Protein AF-K9SBF8-F1 (afdb_monomer)

Sequence (129 aa):
MFKKRSLLLPCKRYLVSSLFLARLLGINKFLLFQGILPYGKALKIQSCLLNLWMLEQKRLCATTFRVLEESFADGSVPSDANCLEYFQDLKTLEAEGRYDCVLNQLYLPRNEFLEINHDEYSTPDRSQL

Radius of gyration: 21.64 Å; Cα contacts (8 Å, |Δi|>4): 48; chains: 1; bounding box: 53×63×48 Å

Secondary structure (DSSP, 8-state):
------TTTTHHHHHHHHHHHHHHHHHHHHHHHTTSS-HHHHHHHHHHHHHHHHHHHHHHHHHHHHHHHHHHHTT-S---HHHHHHHHHHHHHHHTT-HHHHHHHHHS-TTSSSSSSSSS---------

Solvent-accessible surface area (backbone atoms only — not comparable to full-atom values): 7787 Å² total; per-residue (Å²): 135,84,78,79,76,63,87,58,74,66,50,61,60,50,53,53,52,50,53,50,52,52,49,51,52,50,50,47,52,48,37,41,75,70,64,77,37,57,66,75,58,42,51,52,50,50,52,51,53,51,52,53,49,53,54,51,42,49,53,48,49,57,51,51,50,50,54,50,52,52,32,47,75,71,62,76,41,81,84,45,72,70,52,53,53,53,51,49,53,44,50,51,37,49,74,72,67,39,35,70,61,41,50,49,65,73,68,48,73,83,71,72,74,66,71,77,75,74,75,86,79,74,75,81,79,86,83,86,126

Mean predicted aligned error: 13.34 Å

pLDDT: mean 70.59, std 17.33, range [29.81, 90.88]

Foldseek 3Di:
DDPCPDPCVVVVVLVVLVVVLVVQLVVLVVCVVVVVDDPVVSVVSVVVSVVVNLVSLLVSLVVSLVVVVVCVVVVVDDPDPVVVVVNVVLVVCSVVSVSVVSCCVVPDPPPPVVVPPDPPPPDPDPPDD

Structure (mmCIF, N/CA/C/O backbone):
data_AF-K9SBF8-F1
#
_entry.id   AF-K9SBF8-F1
#
loop_
_atom_site.group_PDB
_atom_site.id
_atom_site.type_symbol
_atom_site.label_atom_id
_atom_site.label_alt_id
_atom_site.label_comp_id
_atom_site.label_asym_id
_atom_site.label_entity_id
_atom_site.label_seq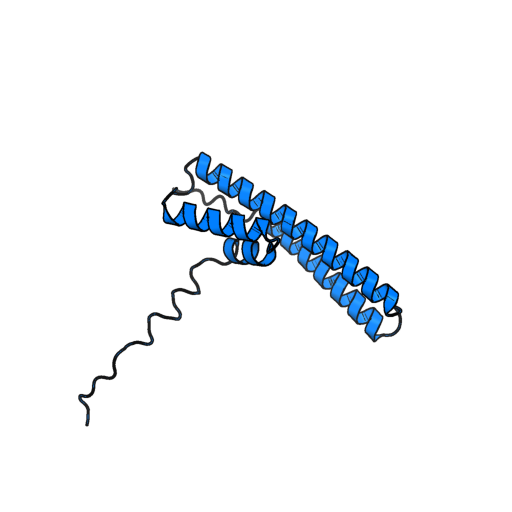_id
_atom_site.pdbx_PDB_ins_code
_atom_site.Cartn_x
_atom_site.Cartn_y
_atom_site.Cartn_z
_atom_site.occupancy
_atom_site.B_iso_or_equiv
_atom_site.auth_seq_id
_atom_site.auth_comp_id
_atom_site.auth_asym_id
_atom_site.auth_atom_id
_atom_site.pdbx_PDB_model_num
ATOM 1 N N . MET A 1 1 ? 31.911 -3.215 -9.392 1.00 30.09 1 MET A N 1
ATOM 2 C CA . MET A 1 1 ? 31.520 -3.163 -7.963 1.00 30.09 1 MET A CA 1
ATOM 3 C C . MET A 1 1 ? 30.195 -2.411 -7.868 1.00 30.09 1 MET A C 1
ATOM 5 O O . MET A 1 1 ? 30.185 -1.187 -7.842 1.00 30.09 1 MET A O 1
ATOM 9 N N . PHE A 1 2 ? 29.068 -3.125 -7.936 1.00 31.66 2 PHE A N 1
ATOM 10 C CA . PHE A 1 2 ? 27.743 -2.506 -7.876 1.00 31.66 2 PHE A CA 1
ATOM 11 C C . PHE A 1 2 ? 27.499 -2.012 -6.453 1.00 31.66 2 PHE A C 1
ATOM 13 O O . PHE A 1 2 ? 27.300 -2.798 -5.527 1.00 31.66 2 PHE A O 1
ATOM 20 N N . LYS A 1 3 ? 27.562 -0.692 -6.260 1.00 29.81 3 LYS A N 1
ATOM 21 C CA . LYS A 1 3 ? 27.122 -0.062 -5.019 1.00 29.81 3 LYS A CA 1
ATOM 22 C C . LYS A 1 3 ? 25.617 -0.297 -4.963 1.00 29.81 3 LYS A C 1
ATOM 24 O O . LYS A 1 3 ? 24.863 0.387 -5.644 1.00 29.81 3 LYS A O 1
ATOM 29 N N . LYS A 1 4 ? 25.216 -1.323 -4.209 1.00 36.03 4 LYS A N 1
ATOM 30 C CA . LYS A 1 4 ? 23.838 -1.707 -3.894 1.00 36.03 4 LYS A CA 1
ATOM 31 C C . LYS A 1 4 ? 23.172 -0.498 -3.221 1.00 36.03 4 LYS A C 1
ATOM 33 O O . LYS A 1 4 ? 23.120 -0.407 -1.998 1.00 36.03 4 LYS A O 1
ATOM 38 N N . ARG A 1 5 ? 22.748 0.501 -4.005 1.00 37.16 5 ARG A N 1
ATOM 39 C CA . ARG A 1 5 ? 21.864 1.575 -3.553 1.00 37.16 5 ARG A CA 1
ATOM 40 C C . ARG A 1 5 ? 20.527 0.900 -3.370 1.00 37.16 5 ARG A C 1
ATOM 42 O O . ARG A 1 5 ? 19.710 0.814 -4.273 1.00 37.16 5 ARG A O 1
ATOM 49 N N . SER A 1 6 ? 20.391 0.283 -2.211 1.00 39.38 6 SER A N 1
ATOM 50 C CA . SER A 1 6 ? 19.185 -0.395 -1.819 1.00 39.38 6 SER A CA 1
ATOM 51 C C . SER A 1 6 ? 17.999 0.539 -2.026 1.00 39.38 6 SER A C 1
ATOM 53 O O . SER A 1 6 ? 17.955 1.612 -1.417 1.00 39.38 6 SER A O 1
ATOM 55 N N . LEU A 1 7 ? 17.006 0.062 -2.771 1.00 46.19 7 LEU A N 1
ATOM 56 C CA . LEU A 1 7 ? 15.606 0.504 -2.783 1.00 46.19 7 LEU A CA 1
ATOM 57 C C . LEU A 1 7 ? 14.943 0.496 -1.374 1.00 46.19 7 LEU A C 1
ATOM 59 O O . LEU A 1 7 ? 13.728 0.507 -1.250 1.00 46.19 7 LEU A O 1
ATOM 63 N N . LEU A 1 8 ? 15.730 0.476 -0.288 1.00 46.72 8 LEU A N 1
ATOM 64 C CA . LEU A 1 8 ? 15.332 0.431 1.122 1.00 46.72 8 LEU A CA 1
ATOM 65 C C . LEU A 1 8 ? 14.902 1.798 1.684 1.00 46.72 8 LEU A C 1
ATOM 67 O O . LEU A 1 8 ? 14.354 1.851 2.787 1.00 46.72 8 LEU A O 1
ATOM 71 N N . LEU A 1 9 ? 15.172 2.911 0.989 1.00 46.66 9 LEU A N 1
ATOM 72 C CA . LEU A 1 9 ? 14.888 4.256 1.508 1.00 46.66 9 LEU A CA 1
ATOM 73 C C . LEU A 1 9 ? 13.392 4.595 1.705 1.00 46.66 9 LEU A C 1
ATOM 75 O O . LEU A 1 9 ? 13.093 5.226 2.723 1.00 46.66 9 LEU A O 1
ATOM 79 N N . PRO A 1 10 ? 12.437 4.186 0.844 1.00 55.00 10 PRO A N 1
ATOM 80 C CA . PRO A 1 10 ? 11.019 4.445 1.108 1.00 55.00 10 PRO A CA 1
ATOM 81 C C . PRO A 1 10 ? 10.427 3.523 2.195 1.00 55.00 10 PRO A C 1
ATOM 83 O O . PRO A 1 10 ? 9.478 3.906 2.883 1.00 55.00 10 PRO A O 1
ATOM 86 N N . CYS A 1 11 ? 11.028 2.352 2.438 1.00 56.78 11 CYS A N 1
ATOM 87 C CA . CYS A 1 11 ? 10.459 1.314 3.304 1.00 56.78 11 CYS A CA 1
ATOM 88 C C . CYS A 1 11 ? 10.395 1.701 4.784 1.00 56.78 11 CYS A C 1
ATOM 90 O O . CYS A 1 11 ? 9.441 1.341 5.468 1.00 56.78 11 CYS A O 1
ATOM 92 N N . LYS A 1 12 ? 11.378 2.450 5.306 1.00 61.94 12 LYS A N 1
ATOM 93 C CA . LYS A 1 12 ? 11.398 2.796 6.741 1.00 61.94 12 LYS A CA 1
ATOM 94 C C . LYS A 1 12 ? 10.238 3.708 7.137 1.00 61.94 12 LYS A C 1
ATOM 96 O O . LYS A 1 12 ? 9.657 3.522 8.200 1.00 61.94 12 LYS A O 1
ATOM 101 N N . ARG A 1 13 ? 9.894 4.683 6.289 1.00 65.19 13 ARG A N 1
ATOM 102 C CA . ARG A 1 13 ? 8.787 5.615 6.559 1.00 65.19 13 ARG A CA 1
ATOM 103 C C . ARG A 1 13 ? 7.438 4.909 6.455 1.00 65.19 13 ARG A C 1
ATOM 105 O O . ARG A 1 13 ? 6.609 5.071 7.346 1.00 65.19 13 ARG A O 1
ATOM 112 N N . TYR A 1 14 ? 7.268 4.068 5.436 1.00 67.06 14 TYR A N 1
ATOM 113 C CA . TYR A 1 14 ? 6.061 3.261 5.273 1.00 67.06 14 TYR A CA 1
ATOM 114 C C . TYR A 1 14 ? 5.855 2.273 6.423 1.00 67.06 14 TYR A C 1
ATOM 116 O O . TYR A 1 14 ? 4.764 2.200 6.973 1.00 67.06 14 TYR A O 1
ATOM 124 N N . LEU A 1 15 ? 6.903 1.558 6.841 1.00 67.81 15 LEU A N 1
ATOM 125 C CA . LEU A 1 15 ? 6.807 0.576 7.920 1.00 67.81 15 LEU A CA 1
ATOM 126 C C . LEU A 1 15 ? 6.382 1.232 9.242 1.00 67.81 15 LEU A C 1
ATOM 128 O O . LEU A 1 15 ? 5.544 0.689 9.955 1.00 67.81 15 LEU A O 1
ATOM 132 N N . VAL A 1 16 ? 6.884 2.436 9.537 1.00 75.31 16 VAL A N 1
ATOM 133 C CA . VAL A 1 16 ? 6.460 3.219 10.710 1.00 75.31 16 VAL A CA 1
ATOM 134 C C . VAL A 1 16 ? 5.006 3.690 10.582 1.00 75.31 16 VAL A C 1
ATOM 136 O O . VAL A 1 16 ? 4.240 3.546 11.534 1.00 75.31 16 VAL A O 1
ATOM 139 N N . SER A 1 17 ? 4.613 4.213 9.415 1.00 75.19 17 SER A N 1
ATOM 140 C CA . SER A 1 17 ? 3.243 4.673 9.129 1.00 75.19 17 SER A CA 1
ATOM 141 C C . SER A 1 17 ? 2.221 3.530 9.232 1.00 75.19 17 SER A C 1
ATOM 143 O O . SER A 1 17 ? 1.224 3.635 9.946 1.00 75.19 17 SER A O 1
ATOM 145 N N . SER A 1 18 ? 2.523 2.382 8.620 1.00 73.62 18 SER A N 1
ATOM 146 C CA . SER A 1 18 ? 1.707 1.166 8.660 1.00 73.62 18 SER A CA 1
ATOM 147 C C . SER A 1 18 ? 1.608 0.582 10.073 1.00 73.62 18 SER A C 1
ATOM 149 O O . SER A 1 18 ? 0.506 0.282 10.531 1.00 73.62 18 SER A O 1
ATOM 151 N N . LEU A 1 19 ? 2.716 0.503 10.825 1.00 79.44 19 LEU A N 1
ATOM 152 C CA . LEU A 1 19 ? 2.692 0.075 12.232 1.00 79.44 19 LEU A CA 1
ATOM 153 C C . LEU A 1 19 ? 1.827 0.996 13.098 1.00 79.44 19 LEU A C 1
ATOM 155 O O . LEU A 1 19 ? 1.104 0.527 13.980 1.00 79.44 19 LEU A O 1
ATOM 159 N N . PHE A 1 20 ? 1.892 2.305 12.855 1.00 85.44 20 PHE A N 1
ATOM 160 C CA . PHE A 1 20 ? 1.073 3.279 13.565 1.00 85.44 20 PHE A CA 1
ATOM 161 C C . PHE A 1 20 ? -0.418 3.109 13.234 1.00 85.44 20 PHE A C 1
ATOM 163 O O . PHE A 1 20 ? -1.239 3.014 14.147 1.00 85.44 20 PHE A O 1
ATOM 170 N N . LEU A 1 21 ? -0.767 2.971 11.952 1.00 83.62 21 LEU A N 1
ATOM 171 C CA . LEU A 1 21 ? -2.133 2.693 11.488 1.00 83.62 21 LEU A CA 1
ATOM 172 C C . LEU A 1 21 ? -2.681 1.370 12.047 1.00 83.62 21 LEU A C 1
ATOM 174 O O . LEU A 1 21 ? -3.811 1.333 12.537 1.00 83.62 21 LEU A O 1
ATOM 178 N N . ALA A 1 22 ? -1.876 0.305 12.055 1.00 83.50 22 ALA A N 1
ATOM 179 C CA . ALA A 1 22 ? -2.242 -0.988 12.630 1.00 83.50 22 ALA A CA 1
ATOM 180 C C . ALA A 1 22 ? -2.516 -0.886 14.140 1.00 83.50 22 ALA A C 1
ATOM 182 O O . ALA A 1 22 ? -3.505 -1.435 14.634 1.00 83.50 22 ALA A O 1
ATOM 183 N N . ARG A 1 23 ? -1.698 -0.121 14.879 1.00 86.56 23 ARG A N 1
ATOM 184 C CA . ARG A 1 23 ? -1.951 0.168 16.299 1.00 86.56 23 ARG A CA 1
ATOM 185 C C . ARG A 1 23 ? -3.241 0.951 16.506 1.00 86.56 23 ARG A C 1
ATOM 187 O O . ARG A 1 23 ? -4.009 0.596 17.394 1.00 86.56 23 ARG A O 1
ATOM 194 N N . LEU A 1 24 ? -3.513 1.972 15.694 1.00 88.38 24 LEU A N 1
ATOM 195 C CA . LEU A 1 24 ? -4.756 2.746 15.788 1.00 88.38 24 LEU A CA 1
ATOM 196 C C . LEU A 1 24 ? -5.996 1.893 15.496 1.00 88.38 24 LEU A C 1
ATOM 198 O O . LEU A 1 24 ? -6.997 2.015 16.200 1.00 88.38 24 LEU A O 1
ATOM 202 N N . LEU A 1 25 ? -5.925 0.988 14.516 1.00 87.50 25 LEU A N 1
ATOM 203 C CA . LEU A 1 25 ? -6.983 0.010 14.249 1.00 87.50 25 LEU A CA 1
ATOM 204 C C . LEU A 1 25 ? -7.191 -0.937 15.440 1.00 87.50 25 LEU A C 1
ATOM 206 O O . LEU A 1 25 ? -8.334 -1.195 15.823 1.00 87.50 25 LEU A O 1
ATOM 210 N N . GLY A 1 26 ? -6.101 -1.403 16.057 1.00 87.56 26 GLY A N 1
ATOM 211 C CA . GLY A 1 26 ? -6.137 -2.216 17.273 1.00 87.56 26 GLY A CA 1
ATOM 212 C C . GLY A 1 26 ? -6.776 -1.487 18.457 1.00 87.56 26 GLY A C 1
ATOM 213 O O . GLY A 1 26 ? -7.660 -2.042 19.108 1.00 87.56 26 GLY A O 1
ATOM 214 N N . ILE A 1 27 ? -6.403 -0.225 18.689 1.00 90.00 27 ILE A N 1
ATOM 215 C CA . ILE A 1 27 ? -6.988 0.629 19.734 1.00 90.00 27 ILE A CA 1
ATOM 216 C C . ILE A 1 27 ? -8.476 0.859 19.463 1.00 90.00 27 ILE A C 1
ATOM 218 O O . ILE A 1 27 ? -9.289 0.693 20.367 1.00 90.00 27 ILE A O 1
ATOM 222 N N . ASN A 1 28 ? -8.862 1.180 18.226 1.00 88.50 28 ASN A N 1
ATOM 223 C CA . ASN A 1 28 ? -10.266 1.386 17.867 1.00 88.50 28 ASN A CA 1
ATOM 224 C C . ASN A 1 28 ? -11.102 0.114 18.096 1.00 88.50 28 ASN A C 1
ATOM 226 O O . ASN A 1 28 ? -12.195 0.176 18.656 1.00 88.50 28 ASN A O 1
ATOM 230 N N . LYS A 1 29 ? -10.559 -1.057 17.733 1.00 86.56 29 LYS A N 1
ATOM 231 C CA . LYS A 1 29 ? -11.180 -2.358 18.012 1.00 86.56 29 LYS A CA 1
ATOM 232 C C . LYS A 1 29 ? -11.301 -2.600 19.520 1.00 86.56 29 LYS A C 1
ATOM 234 O O . LYS A 1 29 ? -12.368 -2.983 19.982 1.00 86.56 29 LYS A O 1
ATOM 239 N N . PHE A 1 30 ? -10.251 -2.336 20.295 1.00 90.38 30 PHE A N 1
ATOM 240 C CA . PHE A 1 30 ? -10.265 -2.499 21.751 1.00 90.38 30 PHE A CA 1
ATOM 241 C C . PHE A 1 30 ? -11.294 -1.586 22.436 1.00 90.38 30 PHE A C 1
ATOM 243 O O . PHE A 1 30 ? -12.077 -2.057 23.254 1.00 90.38 30 PHE A O 1
ATOM 250 N N . LEU A 1 31 ? -11.353 -0.304 22.062 1.00 87.88 31 LEU A N 1
ATOM 251 C CA . LEU A 1 31 ? -12.324 0.658 22.597 1.00 87.88 31 LEU A CA 1
ATOM 252 C C . LEU A 1 31 ? -13.773 0.287 22.258 1.00 87.88 31 LEU A C 1
ATOM 254 O O . LEU A 1 31 ? -14.670 0.546 23.061 1.00 87.88 31 LEU A O 1
ATOM 258 N N . LEU A 1 32 ? -13.997 -0.331 21.094 1.00 89.25 32 LEU A N 1
ATOM 259 C CA . LEU A 1 32 ? -15.292 -0.899 20.730 1.00 89.25 32 LEU A CA 1
ATOM 260 C C . LEU A 1 32 ? -15.654 -2.085 21.637 1.00 89.25 32 LEU A C 1
ATOM 262 O O . LEU A 1 32 ? -16.761 -2.125 22.163 1.00 89.25 32 LEU A O 1
ATOM 266 N N . PHE A 1 33 ? -14.727 -3.026 21.856 1.00 88.00 33 PHE A N 1
ATOM 267 C CA . PHE A 1 33 ? -14.969 -4.193 22.717 1.00 88.00 33 PHE A CA 1
ATOM 268 C C . PHE A 1 33 ? -15.184 -3.827 24.189 1.00 88.00 33 PHE A C 1
ATOM 270 O O . PHE A 1 33 ? -15.969 -4.482 24.863 1.00 88.00 33 PHE A O 1
ATOM 277 N N . GLN A 1 34 ? -14.537 -2.766 24.676 1.00 89.50 34 GLN A N 1
ATOM 278 C CA . GLN A 1 34 ? -14.740 -2.245 26.032 1.00 89.50 34 GLN A CA 1
ATOM 279 C C . GLN A 1 34 ? -16.037 -1.429 26.185 1.00 89.50 34 GLN A C 1
ATOM 281 O O . GLN A 1 34 ? -16.330 -0.938 27.271 1.00 89.50 34 GLN A O 1
ATOM 286 N N . GLY A 1 35 ? -16.800 -1.220 25.105 1.00 86.75 35 GLY A N 1
ATOM 287 C CA . GLY A 1 35 ? -18.039 -0.434 25.127 1.00 86.75 35 GLY A CA 1
ATOM 288 C C . GLY A 1 35 ? -17.838 1.076 25.312 1.00 86.75 35 GLY A C 1
ATOM 289 O O . GLY A 1 35 ? -18.814 1.812 25.427 1.00 86.75 35 GLY A O 1
ATOM 290 N N . ILE A 1 36 ? -16.591 1.558 25.307 1.00 89.06 36 ILE A N 1
ATOM 291 C CA . ILE A 1 36 ? -16.251 2.982 25.461 1.00 89.06 36 ILE A CA 1
ATOM 292 C C . ILE A 1 36 ? -16.671 3.765 24.212 1.00 89.06 36 ILE A C 1
ATOM 294 O O . ILE A 1 36 ? -17.109 4.915 24.297 1.00 89.06 36 ILE A O 1
ATOM 298 N N . LEU A 1 37 ? -16.529 3.148 23.036 1.00 85.50 37 LEU A N 1
ATOM 299 C CA . LEU A 1 37 ? -16.823 3.780 21.758 1.00 85.50 37 LEU A CA 1
ATOM 300 C C . LEU A 1 37 ? -18.079 3.169 21.115 1.00 85.50 37 LEU A C 1
ATOM 302 O O . LEU A 1 37 ? -18.125 1.958 20.899 1.00 85.50 37 LEU A O 1
ATOM 306 N N . PRO A 1 38 ? -19.083 3.980 20.728 1.00 88.81 38 PRO A N 1
ATOM 307 C CA . PRO A 1 38 ? -20.262 3.466 20.046 1.00 88.81 38 PRO A CA 1
ATOM 308 C C . PRO A 1 38 ? -19.906 2.955 18.645 1.00 88.81 38 PRO A C 1
ATOM 310 O O . PRO A 1 38 ? -19.123 3.578 17.920 1.00 88.81 38 PRO A O 1
ATOM 313 N N . TYR A 1 39 ? -20.549 1.860 18.236 1.00 87.19 39 TYR A N 1
ATOM 314 C CA . TYR A 1 39 ? -20.276 1.141 16.985 1.00 87.19 39 TYR A CA 1
ATOM 315 C C . TYR A 1 39 ? -20.227 2.045 15.742 1.00 87.19 39 TYR A C 1
ATOM 317 O O . TYR A 1 39 ? -19.286 1.974 14.953 1.00 87.19 39 TYR A O 1
ATOM 325 N N . GLY A 1 40 ? -21.174 2.979 15.604 1.00 87.31 40 GLY A N 1
ATOM 326 C CA . GLY A 1 40 ? -21.200 3.909 14.470 1.00 87.31 40 GLY A CA 1
ATOM 327 C C . GLY A 1 40 ? -19.987 4.849 14.404 1.00 87.31 40 GLY A C 1
ATOM 328 O O . GLY A 1 40 ? -19.536 5.198 13.314 1.00 87.31 40 GLY A O 1
ATOM 329 N N . LYS A 1 41 ? -19.415 5.241 15.553 1.00 87.25 41 LYS A N 1
ATOM 330 C CA . LYS A 1 41 ? -18.166 6.022 15.586 1.00 87.25 41 LYS A CA 1
ATOM 331 C C . LYS A 1 41 ? -16.959 5.130 15.296 1.00 87.25 41 LYS A C 1
ATOM 333 O O . LYS A 1 41 ? -16.088 5.548 14.538 1.00 87.25 41 LYS A O 1
ATOM 338 N N . ALA A 1 42 ? -16.941 3.906 15.826 1.00 87.12 42 ALA A N 1
ATOM 339 C CA . ALA A 1 42 ? -15.878 2.936 15.563 1.00 87.12 42 ALA A CA 1
ATOM 340 C C . ALA A 1 42 ? -15.740 2.627 14.065 1.00 87.12 42 ALA A C 1
ATOM 342 O O . ALA A 1 42 ? -14.628 2.670 13.541 1.00 87.12 42 ALA A O 1
ATOM 343 N N . LEU A 1 43 ? -16.863 2.422 13.366 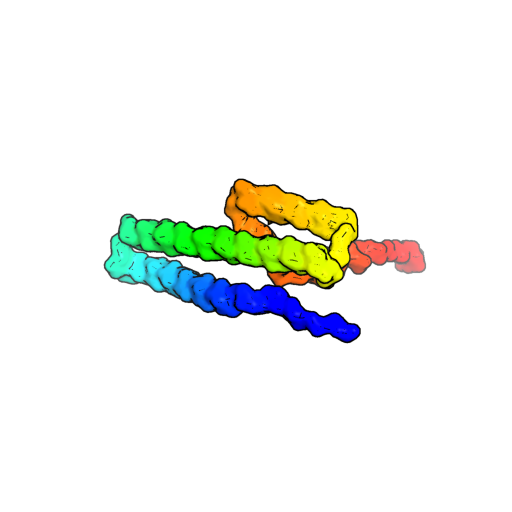1.00 88.00 43 LEU A N 1
ATOM 344 C CA . LEU A 1 43 ? -16.898 2.211 11.915 1.00 88.00 43 LEU A CA 1
ATOM 345 C C . LEU A 1 43 ? -16.366 3.413 11.129 1.00 88.00 43 LEU A C 1
ATOM 347 O O . LEU A 1 43 ? -15.571 3.238 10.209 1.00 88.00 43 LEU A O 1
ATOM 351 N N . LYS A 1 44 ? -16.761 4.642 11.495 1.00 90.88 44 LYS A N 1
ATOM 352 C CA . LYS A 1 44 ? -16.248 5.859 10.840 1.00 90.88 44 LYS A CA 1
ATOM 353 C C . LYS A 1 44 ? -14.736 5.994 11.005 1.00 90.88 44 LYS A C 1
ATOM 355 O O . LYS A 1 44 ? -14.045 6.317 10.043 1.00 90.88 44 LYS A O 1
ATOM 360 N N . ILE A 1 45 ? -14.223 5.718 12.204 1.00 87.88 45 ILE A N 1
ATOM 361 C CA . ILE A 1 45 ? -12.782 5.750 12.480 1.00 87.88 45 ILE A CA 1
ATOM 362 C C . ILE A 1 45 ? -12.064 4.652 11.687 1.00 87.88 45 ILE A C 1
ATOM 364 O O . ILE A 1 45 ? -11.070 4.943 11.034 1.00 87.88 45 ILE A O 1
ATOM 368 N N . GLN A 1 46 ? -12.591 3.424 11.664 1.00 88.31 46 GLN A N 1
ATOM 369 C CA . GLN A 1 46 ? -12.060 2.325 10.847 1.00 88.31 46 GLN A CA 1
ATOM 370 C C . GLN A 1 46 ? -11.999 2.689 9.362 1.00 88.31 46 GLN A C 1
ATOM 372 O O . GLN A 1 46 ? -10.954 2.529 8.741 1.00 88.31 46 GLN A O 1
ATOM 377 N N . SER A 1 47 ? -13.088 3.222 8.806 1.00 89.06 47 SER A N 1
ATOM 378 C CA . SER A 1 47 ? -13.147 3.636 7.403 1.00 89.06 47 SER A CA 1
ATOM 379 C C . SER A 1 47 ? -12.145 4.754 7.096 1.00 89.06 47 SER A C 1
ATOM 381 O O . SER A 1 47 ? -11.438 4.686 6.094 1.00 89.06 47 SER A O 1
ATOM 383 N N . CYS A 1 48 ? -12.011 5.743 7.984 1.00 89.88 48 CYS A N 1
ATOM 384 C CA . CYS A 1 48 ? -11.020 6.809 7.838 1.00 89.88 48 CYS A CA 1
ATOM 385 C C . CYS A 1 48 ? -9.581 6.266 7.853 1.00 89.88 48 CYS A C 1
ATOM 387 O O . CYS A 1 48 ? -8.783 6.608 6.980 1.00 89.88 48 CYS A O 1
ATOM 389 N N . LEU A 1 49 ? -9.259 5.379 8.800 1.00 86.81 49 LEU A N 1
ATOM 390 C CA . LEU A 1 49 ? -7.936 4.756 8.902 1.00 86.81 49 LEU A CA 1
ATOM 391 C C . LEU A 1 49 ? -7.611 3.901 7.671 1.00 86.81 49 LEU A C 1
ATOM 393 O O . LEU A 1 49 ? -6.495 3.972 7.165 1.00 86.81 49 LEU A O 1
ATOM 397 N N . LEU A 1 50 ? -8.584 3.147 7.151 1.00 86.25 50 LEU A N 1
ATOM 398 C CA . LEU A 1 50 ? -8.422 2.372 5.918 1.00 86.25 50 LEU A CA 1
ATOM 399 C C . LEU A 1 50 ? -8.202 3.274 4.695 1.00 86.25 50 LEU A C 1
ATOM 401 O O . LEU A 1 50 ? -7.333 2.988 3.876 1.00 86.25 50 LEU A O 1
ATOM 405 N N . ASN A 1 51 ? -8.923 4.392 4.591 1.00 87.62 51 ASN A N 1
ATOM 406 C CA . ASN A 1 51 ? -8.715 5.355 3.506 1.00 87.62 51 ASN A CA 1
ATOM 407 C C . ASN A 1 51 ? -7.323 5.996 3.562 1.00 87.62 51 ASN A C 1
ATOM 409 O O . ASN A 1 51 ? -6.668 6.141 2.531 1.00 87.62 51 ASN A O 1
ATOM 413 N N . LEU A 1 52 ? -6.850 6.357 4.759 1.00 85.94 52 LEU A N 1
ATOM 414 C CA . LEU A 1 52 ? -5.495 6.878 4.952 1.00 85.94 52 LEU A CA 1
ATOM 415 C C . LEU A 1 52 ? -4.434 5.838 4.579 1.00 85.94 52 LEU A C 1
ATOM 417 O O . LEU A 1 52 ? -3.470 6.175 3.895 1.00 85.94 52 LEU A O 1
ATOM 421 N N . TRP A 1 53 ? -4.644 4.577 4.964 1.00 84.00 53 TRP A N 1
ATOM 422 C CA . TRP A 1 53 ? -3.776 3.467 4.576 1.00 84.00 53 TRP A CA 1
ATOM 423 C C . TRP A 1 53 ? -3.709 3.318 3.050 1.00 84.00 53 TRP A C 1
ATOM 425 O O . TRP A 1 53 ? -2.619 3.277 2.481 1.00 84.00 53 TRP A O 1
ATOM 435 N N . MET A 1 54 ? -4.855 3.286 2.367 1.00 82.56 54 MET A N 1
ATOM 436 C CA . MET A 1 54 ? -4.918 3.180 0.903 1.00 82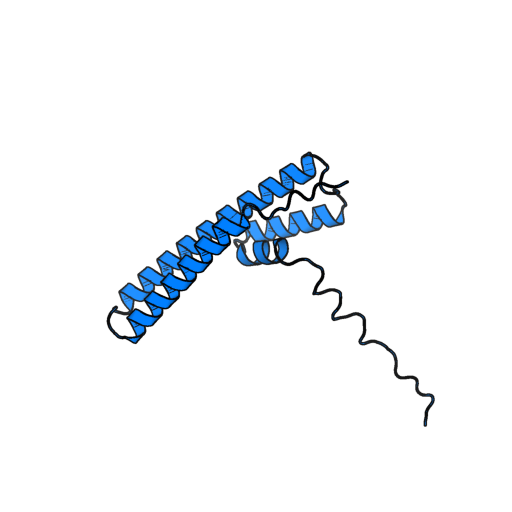.56 54 MET A CA 1
ATOM 437 C C . MET A 1 54 ? -4.202 4.343 0.203 1.00 82.56 54 MET A C 1
ATOM 439 O O . MET A 1 54 ? -3.504 4.146 -0.793 1.00 82.56 54 MET A O 1
ATOM 443 N N . LEU A 1 55 ? -4.338 5.562 0.732 1.00 85.88 55 LEU A N 1
ATOM 444 C CA . LEU A 1 55 ? -3.663 6.743 0.195 1.00 85.88 55 LEU A CA 1
ATOM 445 C C . LEU A 1 55 ? -2.135 6.648 0.340 1.00 85.88 55 LEU A C 1
ATOM 447 O O . LEU A 1 55 ? -1.403 7.010 -0.584 1.00 85.88 55 LEU A O 1
ATOM 451 N N . GLU A 1 56 ? -1.655 6.151 1.480 1.00 82.31 56 GLU A N 1
ATOM 452 C CA . GLU A 1 56 ? -0.235 5.874 1.720 1.00 82.31 56 GLU A CA 1
ATOM 453 C C . GLU A 1 56 ? 0.296 4.803 0.757 1.00 82.31 56 GLU A C 1
ATOM 455 O O . GLU A 1 56 ? 1.332 5.020 0.127 1.00 82.31 56 GLU A O 1
ATOM 460 N N . GLN A 1 57 ? -0.430 3.693 0.566 1.00 80.25 57 GLN A N 1
ATOM 461 C CA . GLN A 1 57 ? -0.043 2.638 -0.380 1.00 80.25 57 GLN A CA 1
ATOM 462 C C . GLN A 1 57 ? 0.047 3.157 -1.817 1.00 80.25 57 GLN A C 1
ATOM 464 O O . GLN A 1 57 ? 1.042 2.910 -2.495 1.00 80.25 57 GLN A O 1
ATOM 469 N N . LYS A 1 58 ? -0.930 3.955 -2.261 1.00 84.56 58 LYS A N 1
ATOM 470 C CA . LYS A 1 58 ? -0.902 4.590 -3.585 1.00 84.56 58 LYS A CA 1
ATOM 471 C C . LYS A 1 58 ? 0.324 5.488 -3.770 1.00 84.56 58 LYS A C 1
ATOM 473 O O . LYS A 1 58 ? 0.994 5.429 -4.798 1.00 84.56 58 LYS A O 1
ATOM 478 N N . ARG A 1 59 ? 0.637 6.326 -2.775 1.00 82.88 59 ARG A N 1
ATOM 479 C CA . ARG A 1 59 ? 1.824 7.202 -2.815 1.00 82.88 59 ARG A CA 1
ATOM 480 C C . ARG A 1 59 ? 3.122 6.402 -2.849 1.00 82.88 59 ARG A C 1
ATOM 482 O O . ARG A 1 59 ? 4.062 6.795 -3.543 1.00 82.88 59 ARG A O 1
ATOM 489 N N . LEU A 1 60 ? 3.174 5.299 -2.106 1.00 79.69 60 LEU A N 1
ATOM 490 C CA . LEU A 1 60 ? 4.329 4.416 -2.082 1.00 79.69 60 LEU A CA 1
ATOM 491 C C . LEU A 1 60 ? 4.527 3.729 -3.435 1.00 79.69 60 LEU A C 1
ATOM 493 O O . LEU A 1 60 ? 5.637 3.787 -3.952 1.00 79.69 60 LEU A O 1
ATOM 497 N N . CYS A 1 61 ? 3.469 3.171 -4.037 1.00 80.06 61 CYS A N 1
ATOM 498 C CA . CYS A 1 61 ? 3.507 2.618 -5.395 1.00 80.06 61 CYS A CA 1
ATOM 499 C C . CYS A 1 61 ? 4.070 3.635 -6.388 1.00 80.06 61 CYS A C 1
ATOM 501 O O . CYS A 1 61 ? 5.085 3.358 -7.019 1.00 80.06 61 CYS A O 1
ATOM 503 N N . ALA A 1 62 ? 3.498 4.842 -6.441 1.00 82.19 62 ALA A N 1
ATOM 504 C CA . ALA A 1 62 ? 3.943 5.886 -7.363 1.00 82.19 62 ALA A CA 1
ATOM 505 C C . ALA A 1 62 ? 5.426 6.256 -7.172 1.00 82.19 62 ALA A C 1
ATOM 507 O O . ALA A 1 62 ? 6.159 6.463 -8.138 1.00 82.19 62 ALA A O 1
ATOM 508 N N . THR A 1 63 ? 5.890 6.317 -5.920 1.00 80.75 63 THR A N 1
ATOM 509 C CA . THR A 1 63 ? 7.301 6.602 -5.617 1.00 80.75 63 THR A CA 1
ATOM 510 C C . THR A 1 63 ? 8.204 5.451 -6.057 1.00 80.75 63 THR A C 1
ATOM 512 O O . THR A 1 63 ? 9.244 5.688 -6.666 1.00 80.75 63 THR A O 1
ATOM 515 N N . THR A 1 64 ? 7.815 4.208 -5.773 1.00 77.38 64 THR A N 1
ATOM 516 C CA . THR A 1 64 ? 8.594 3.020 -6.134 1.00 77.38 64 THR A CA 1
ATOM 517 C C . THR A 1 64 ? 8.667 2.841 -7.648 1.00 77.38 64 THR A C 1
ATOM 519 O O . THR A 1 64 ? 9.756 2.593 -8.159 1.00 77.38 64 THR A O 1
ATOM 522 N N . PHE A 1 65 ? 7.564 3.054 -8.373 1.00 81.94 65 PHE A N 1
ATOM 523 C CA . PHE A 1 65 ? 7.555 3.046 -9.837 1.00 81.94 65 PHE A CA 1
ATOM 524 C C . PHE A 1 65 ? 8.483 4.105 -10.415 1.00 81.94 65 PHE A C 1
ATOM 526 O O . PHE A 1 65 ? 9.306 3.775 -11.261 1.00 81.94 65 PHE A O 1
ATOM 533 N N . ARG A 1 66 ? 8.429 5.341 -9.909 1.00 81.38 66 ARG A N 1
ATOM 534 C CA . ARG A 1 66 ? 9.317 6.414 -10.367 1.00 81.38 66 ARG A CA 1
ATOM 535 C C . ARG A 1 66 ? 10.795 6.072 -10.171 1.00 81.38 66 ARG A C 1
ATOM 537 O O . ARG A 1 66 ? 11.592 6.287 -11.075 1.00 81.38 66 ARG A O 1
ATOM 544 N N . VAL A 1 67 ? 11.164 5.515 -9.015 1.00 77.25 67 VAL A N 1
ATOM 545 C CA . VAL A 1 67 ? 12.549 5.077 -8.769 1.00 77.25 67 VAL A CA 1
ATOM 546 C C . VAL A 1 67 ? 12.941 3.946 -9.722 1.00 77.25 67 VAL A C 1
ATOM 548 O O . VAL A 1 67 ? 14.077 3.921 -10.192 1.00 77.25 67 VAL A O 1
ATOM 551 N N . LEU A 1 68 ? 12.025 3.021 -10.028 1.00 75.00 68 LEU A N 1
ATOM 552 C CA . LEU A 1 68 ? 12.271 1.946 -10.990 1.00 75.00 68 LEU A CA 1
ATOM 553 C C . LEU A 1 68 ? 12.474 2.496 -12.413 1.00 75.00 68 LEU A C 1
ATOM 555 O O . LEU A 1 68 ? 13.419 2.096 -13.083 1.00 75.00 68 LEU A O 1
ATOM 559 N N . GLU A 1 69 ? 11.638 3.444 -12.849 1.00 80.69 69 GLU A N 1
ATOM 560 C CA . GLU A 1 69 ? 11.746 4.121 -14.150 1.00 80.69 69 GLU A CA 1
ATOM 561 C C . GLU A 1 69 ? 13.064 4.888 -14.288 1.00 80.69 69 GLU A C 1
ATOM 563 O O . GLU A 1 69 ? 13.761 4.730 -15.289 1.00 80.69 69 GLU A O 1
ATOM 568 N N . GLU A 1 70 ? 13.447 5.659 -13.266 1.00 78.06 70 GLU A N 1
ATOM 569 C CA . GLU A 1 70 ? 14.750 6.338 -13.211 1.00 78.06 70 GLU A CA 1
ATOM 570 C C . GLU A 1 70 ? 15.903 5.313 -13.258 1.00 78.06 70 GLU A C 1
ATOM 572 O O . GLU A 1 70 ? 16.889 5.510 -13.964 1.00 78.06 70 GLU A O 1
ATOM 577 N N . SER A 1 71 ? 15.753 4.164 -12.589 1.00 72.50 71 SER A N 1
ATOM 578 C CA . SER A 1 71 ? 16.767 3.098 -12.580 1.00 72.50 71 SER A CA 1
ATOM 579 C C . SER A 1 71 ? 16.929 2.400 -13.936 1.00 72.50 71 SER A C 1
ATOM 581 O O . SER A 1 71 ? 18.053 2.013 -14.280 1.00 72.50 71 SER A O 1
ATOM 583 N N . PHE A 1 72 ? 15.841 2.243 -14.699 1.00 73.88 72 PHE A N 1
ATOM 584 C CA . PHE A 1 72 ? 15.878 1.759 -16.082 1.00 73.88 72 PHE A CA 1
ATOM 585 C C . PHE A 1 72 ? 16.521 2.789 -17.017 1.00 73.88 72 PHE A C 1
ATOM 587 O O . PHE A 1 72 ? 17.363 2.419 -17.833 1.00 73.88 72 PHE A O 1
ATOM 594 N N . ALA A 1 73 ? 16.179 4.074 -16.871 1.00 75.62 73 ALA A N 1
ATOM 595 C CA . ALA A 1 73 ? 16.734 5.155 -17.687 1.00 75.62 73 ALA A CA 1
ATOM 596 C C . ALA A 1 73 ? 18.253 5.320 -17.496 1.00 75.62 73 ALA A C 1
ATOM 598 O O . ALA A 1 73 ? 18.981 5.500 -18.471 1.00 75.62 73 ALA A O 1
ATOM 599 N N . ASP A 1 74 ? 18.740 5.176 -16.260 1.00 78.81 74 ASP A N 1
ATOM 600 C CA . ASP A 1 74 ? 20.168 5.247 -15.921 1.00 78.81 74 ASP A CA 1
ATOM 601 C C . ASP A 1 74 ? 20.944 3.953 -16.262 1.00 78.81 74 ASP A C 1
ATOM 603 O O . ASP A 1 74 ? 22.144 3.852 -15.991 1.00 78.81 74 ASP A O 1
ATOM 607 N N . GLY A 1 75 ? 20.279 2.928 -16.816 1.00 69.88 75 GLY A N 1
ATOM 608 C CA . GLY A 1 75 ? 20.889 1.640 -17.176 1.00 69.88 75 GLY A CA 1
ATOM 609 C C . GLY A 1 75 ? 21.357 0.805 -15.978 1.00 69.88 75 GLY A C 1
ATOM 610 O O . GLY A 1 75 ? 22.111 -0.156 -16.133 1.00 69.88 75 GLY A O 1
ATOM 611 N N . SER A 1 76 ? 20.932 1.169 -14.766 1.00 67.31 76 SER A N 1
ATOM 612 C CA . SER A 1 76 ? 21.314 0.483 -13.526 1.00 67.31 76 SER A CA 1
ATOM 613 C C . SER A 1 76 ? 20.597 -0.858 -13.331 1.00 67.31 76 SER A C 1
ATOM 615 O O . SER A 1 76 ? 21.094 -1.716 -12.597 1.00 67.31 76 SER A O 1
ATOM 617 N N . VAL A 1 77 ? 19.458 -1.048 -14.006 1.00 65.50 77 VAL A N 1
ATOM 618 C CA . VAL A 1 77 ? 18.685 -2.294 -14.064 1.00 65.50 77 VAL A CA 1
ATOM 619 C C . VAL A 1 77 ? 18.656 -2.781 -15.518 1.00 65.50 77 VAL A C 1
ATOM 621 O O . VAL A 1 77 ? 18.332 -1.989 -16.408 1.00 65.50 77 VAL A O 1
ATOM 624 N N . PRO A 1 78 ? 18.988 -4.058 -15.791 1.00 65.62 78 PRO A N 1
ATOM 625 C CA . PRO A 1 78 ? 18.916 -4.607 -17.141 1.00 65.62 78 PRO A CA 1
ATOM 626 C C . PRO A 1 78 ? 17.473 -4.558 -17.658 1.00 65.62 78 PRO A C 1
ATOM 628 O O . PRO A 1 78 ? 16.538 -4.987 -16.985 1.00 65.62 78 PRO A O 1
ATOM 631 N N . SER A 1 79 ? 17.297 -4.006 -18.857 1.00 64.44 79 SER A N 1
ATOM 632 C CA . SER A 1 79 ? 15.995 -3.855 -19.519 1.00 64.44 79 SER A CA 1
ATOM 633 C C . SER A 1 79 ? 15.684 -5.062 -20.408 1.00 64.44 79 SER A C 1
ATOM 635 O O . SER A 1 79 ? 15.381 -4.911 -21.590 1.00 64.44 79 SER A O 1
ATOM 637 N N . ASP A 1 80 ? 15.807 -6.269 -19.855 1.00 76.12 80 ASP A N 1
ATOM 638 C CA . ASP A 1 80 ? 15.456 -7.496 -20.573 1.00 76.12 80 ASP A CA 1
ATOM 639 C C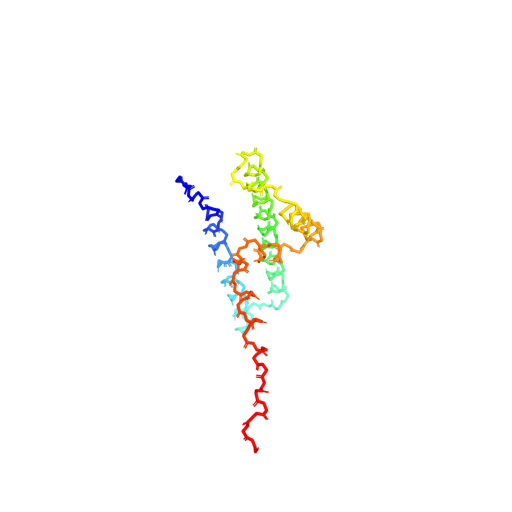 . ASP A 1 80 ? 13.941 -7.547 -20.838 1.00 76.12 80 ASP A C 1
ATOM 641 O O . ASP A 1 80 ? 13.146 -6.996 -20.071 1.00 76.12 80 ASP A O 1
ATOM 645 N N . ALA A 1 81 ? 13.519 -8.245 -21.898 1.00 71.50 81 ALA A N 1
ATOM 646 C CA . ALA A 1 81 ? 12.105 -8.346 -22.290 1.00 71.50 81 ALA A CA 1
ATOM 647 C C . ALA A 1 81 ? 11.198 -8.818 -21.133 1.00 71.50 81 ALA A C 1
ATOM 649 O O . ALA A 1 81 ? 10.139 -8.240 -20.900 1.00 71.50 81 ALA A O 1
ATOM 650 N N . ASN A 1 82 ? 11.677 -9.774 -20.332 1.00 69.12 82 ASN A N 1
ATOM 651 C CA . ASN A 1 82 ? 10.975 -10.282 -19.149 1.00 69.12 82 ASN A CA 1
ATOM 652 C C . ASN A 1 82 ? 10.822 -9.228 -18.034 1.00 69.12 82 ASN A C 1
ATOM 654 O O . ASN A 1 82 ? 9.862 -9.266 -17.268 1.00 69.12 82 ASN A O 1
ATOM 658 N N . CYS A 1 83 ? 11.773 -8.296 -17.903 1.00 67.62 83 CYS A N 1
ATOM 659 C CA . CYS A 1 83 ? 11.696 -7.212 -16.921 1.00 67.62 83 CYS A CA 1
ATOM 660 C C . CYS A 1 83 ? 10.684 -6.143 -17.343 1.00 67.62 83 CYS A C 1
ATOM 662 O O . CYS A 1 83 ? 9.995 -5.588 -16.488 1.00 67.62 83 CYS A O 1
ATOM 664 N N . LEU A 1 84 ? 10.577 -5.876 -18.646 1.00 71.25 84 LEU A N 1
ATOM 665 C CA . LEU A 1 84 ? 9.602 -4.937 -19.1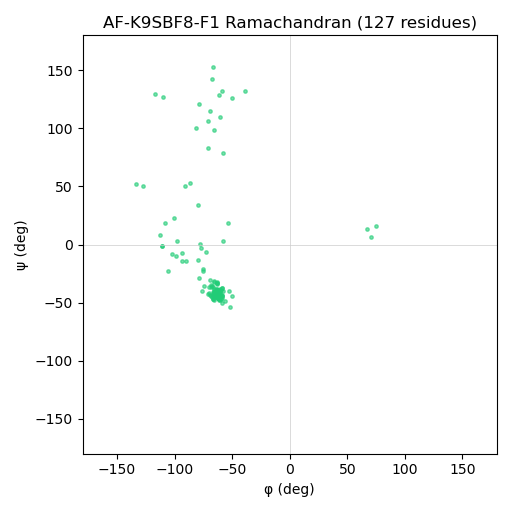97 1.00 71.25 84 LEU A CA 1
ATOM 666 C C . LEU A 1 84 ? 8.171 -5.480 -19.109 1.00 71.25 84 LEU A C 1
ATOM 668 O O . LEU A 1 84 ? 7.275 -4.732 -18.726 1.00 71.25 84 LEU A O 1
ATOM 672 N N . GLU A 1 85 ? 7.966 -6.767 -19.398 1.00 74.12 85 GLU A N 1
ATOM 673 C CA . GLU A 1 85 ? 6.665 -7.435 -19.248 1.00 74.12 85 GLU A CA 1
ATOM 674 C C . GLU A 1 85 ? 6.206 -7.419 -17.782 1.00 74.12 85 GLU A C 1
ATOM 676 O O . GLU A 1 85 ? 5.125 -6.924 -17.473 1.00 74.12 85 GLU A O 1
ATOM 681 N N . TYR A 1 86 ? 7.091 -7.793 -16.851 1.00 74.69 86 TYR A N 1
ATOM 682 C CA . TYR A 1 86 ? 6.808 -7.715 -15.415 1.00 74.69 86 TYR A CA 1
ATOM 683 C C . TYR A 1 86 ? 6.466 -6.291 -14.946 1.00 74.69 86 TYR A C 1
ATOM 685 O O . TYR A 1 86 ? 5.597 -6.086 -14.099 1.00 74.69 86 TYR A O 1
ATOM 693 N N . PHE A 1 87 ? 7.132 -5.277 -15.500 1.00 76.56 87 PHE A N 1
ATOM 694 C CA . PHE A 1 87 ? 6.834 -3.882 -15.187 1.00 76.56 87 PHE A CA 1
ATOM 695 C C . PHE A 1 87 ? 5.463 -3.436 -15.719 1.00 76.56 87 PHE A C 1
ATOM 697 O O . PHE A 1 87 ? 4.765 -2.669 -15.050 1.00 76.56 87 PHE A O 1
ATOM 704 N N . GLN A 1 88 ? 5.061 -3.919 -16.897 1.00 78.88 88 GLN A N 1
ATOM 705 C CA . GLN A 1 88 ? 3.730 -3.668 -17.452 1.00 78.88 88 GLN A CA 1
ATOM 706 C C . GLN A 1 88 ? 2.636 -4.343 -16.619 1.00 78.88 88 GLN A C 1
ATOM 708 O O . GLN A 1 88 ? 1.640 -3.690 -16.306 1.00 78.88 88 GLN A O 1
ATOM 713 N N . ASP A 1 89 ? 2.848 -5.584 -16.177 1.00 80.56 89 ASP A N 1
ATOM 714 C CA . ASP A 1 89 ? 1.921 -6.292 -15.286 1.00 80.56 89 ASP A CA 1
ATOM 715 C C . ASP A 1 89 ? 1.707 -5.531 -13.973 1.00 80.56 89 ASP A C 1
ATOM 717 O O . ASP A 1 89 ? 0.574 -5.323 -13.527 1.00 80.56 89 ASP A O 1
ATOM 721 N N . LEU A 1 90 ? 2.793 -5.028 -13.379 1.00 79.94 90 LEU A N 1
ATOM 722 C CA . LEU A 1 90 ? 2.728 -4.212 -12.170 1.00 79.94 90 LEU A CA 1
ATOM 723 C C . LEU A 1 90 ? 1.968 -2.893 -12.393 1.00 79.94 90 LEU A C 1
ATOM 725 O O . LEU A 1 90 ? 1.196 -2.486 -11.521 1.00 79.94 90 LEU A O 1
ATOM 729 N N . LYS A 1 91 ? 2.138 -2.234 -13.547 1.00 79.69 91 LYS A N 1
ATOM 730 C CA . LYS A 1 91 ? 1.374 -1.020 -13.895 1.00 79.69 91 LYS A CA 1
ATOM 731 C C . LYS A 1 91 ? -0.112 -1.299 -14.102 1.00 79.69 91 LYS A C 1
ATOM 733 O O . LYS A 1 91 ? -0.942 -0.486 -13.697 1.00 79.69 91 LYS A O 1
ATOM 738 N N . THR A 1 92 ? -0.465 -2.445 -14.677 1.00 83.56 92 THR A N 1
ATOM 739 C CA . THR A 1 92 ? -1.866 -2.872 -14.793 1.00 83.56 92 THR A CA 1
ATOM 740 C C . THR A 1 92 ? -2.493 -3.059 -13.411 1.00 83.56 92 THR A C 1
ATOM 742 O O . THR A 1 92 ? -3.561 -2.515 -13.137 1.00 83.56 92 THR A O 1
ATOM 745 N N . LEU A 1 93 ? -1.790 -3.725 -12.489 1.00 79.12 93 LEU A N 1
ATOM 746 C CA . LEU A 1 93 ? -2.252 -3.902 -11.107 1.00 79.12 93 LEU A CA 1
ATOM 747 C C . LEU A 1 93 ? -2.385 -2.572 -10.341 1.00 79.12 93 LEU A C 1
ATOM 749 O O . LEU A 1 93 ? -3.282 -2.421 -9.506 1.00 79.12 93 LEU A O 1
ATOM 753 N N . GLU A 1 94 ? -1.520 -1.593 -10.620 1.00 81.19 94 GLU A N 1
ATOM 754 C CA . GLU A 1 94 ? -1.651 -0.236 -10.078 1.00 81.19 94 GLU A CA 1
ATOM 755 C C . GLU A 1 94 ? -2.923 0.454 -10.593 1.00 81.19 94 GLU A C 1
ATOM 757 O O . GLU A 1 94 ? -3.665 1.043 -9.801 1.00 81.19 94 GLU A O 1
ATOM 762 N N . ALA A 1 95 ? -3.208 0.347 -11.896 1.00 81.50 95 ALA A N 1
ATOM 763 C CA . ALA A 1 95 ? -4.403 0.919 -12.517 1.00 81.50 95 ALA A CA 1
ATOM 764 C C . ALA A 1 95 ? -5.705 0.309 -11.963 1.00 81.50 95 ALA A C 1
ATOM 766 O O . ALA A 1 95 ? -6.700 1.017 -11.804 1.00 81.50 95 ALA A O 1
ATOM 767 N N . GLU A 1 96 ? -5.680 -0.973 -11.591 1.00 83.50 96 GLU A N 1
ATOM 768 C CA . GLU A 1 96 ? -6.780 -1.670 -10.907 1.00 83.50 96 GLU A CA 1
ATOM 769 C C . GLU A 1 96 ? -6.951 -1.261 -9.431 1.00 83.50 96 GLU A C 1
ATOM 771 O O . GLU A 1 96 ? -7.896 -1.686 -8.764 1.00 83.50 96 GLU A O 1
ATOM 776 N N . GLY A 1 97 ? -6.044 -0.447 -8.883 1.00 77.62 97 GLY A N 1
ATOM 777 C CA . GLY A 1 97 ? -6.069 -0.032 -7.481 1.00 77.62 97 GLY A CA 1
ATOM 778 C C . GLY A 1 97 ? -5.624 -1.122 -6.502 1.00 77.62 97 GLY A C 1
ATOM 779 O O . GLY A 1 97 ? -5.848 -0.995 -5.296 1.00 77.62 97 GLY A O 1
ATOM 780 N N . ARG A 1 98 ? -4.967 -2.181 -6.990 1.00 79.12 98 ARG A N 1
ATOM 781 C CA . ARG A 1 98 ? -4.459 -3.302 -6.185 1.00 79.12 98 ARG A CA 1
ATOM 782 C C . ARG A 1 98 ? -3.061 -3.010 -5.636 1.00 79.12 98 ARG A C 1
ATOM 784 O O . ARG A 1 98 ? -2.133 -3.803 -5.796 1.00 79.12 98 ARG A O 1
ATOM 791 N N . TYR A 1 99 ? -2.915 -1.869 -4.960 1.00 78.62 99 TYR A N 1
ATOM 792 C CA . TYR A 1 99 ? -1.624 -1.369 -4.469 1.00 78.62 99 TYR A CA 1
ATOM 793 C C . TYR A 1 99 ? -0.925 -2.350 -3.519 1.00 78.62 99 TYR A C 1
ATOM 795 O O . TYR A 1 99 ? 0.285 -2.521 -3.598 1.00 78.62 99 TYR A O 1
ATOM 803 N N . ASP A 1 100 ? -1.674 -3.054 -2.669 1.00 70.88 100 ASP A N 1
ATOM 804 C CA . ASP A 1 100 ? -1.111 -4.063 -1.766 1.00 70.88 100 ASP A CA 1
ATOM 805 C C . ASP A 1 100 ? -0.416 -5.209 -2.524 1.00 70.88 100 ASP A C 1
ATOM 807 O O . ASP A 1 100 ? 0.697 -5.602 -2.183 1.00 70.88 100 ASP A O 1
ATOM 811 N N . CYS A 1 101 ? -1.017 -5.689 -3.620 1.00 72.31 101 CYS A N 1
ATOM 812 C CA . CYS A 1 101 ? -0.427 -6.728 -4.467 1.00 72.31 101 CYS A CA 1
ATOM 813 C C . CYS A 1 101 ? 0.846 -6.237 -5.166 1.00 72.31 101 CYS A C 1
ATOM 815 O O . CYS A 1 101 ? 1.839 -6.960 -5.188 1.00 72.31 101 CYS A O 1
ATOM 817 N N . VAL A 1 102 ? 0.831 -5.003 -5.682 1.00 74.94 102 VAL A N 1
ATOM 818 C CA . VAL A 1 102 ? 1.997 -4.363 -6.314 1.00 74.94 102 VAL A CA 1
ATOM 819 C C . VAL A 1 102 ? 3.152 -4.245 -5.320 1.00 74.94 102 VAL A C 1
ATOM 821 O O . VAL A 1 102 ? 4.278 -4.631 -5.621 1.00 74.94 102 VAL A O 1
ATOM 824 N N . LEU A 1 103 ? 2.876 -3.753 -4.110 1.00 71.31 103 LEU A N 1
ATOM 825 C CA . LEU A 1 103 ? 3.891 -3.604 -3.069 1.00 71.31 103 LEU A CA 1
ATOM 826 C C . LEU A 1 103 ? 4.410 -4.968 -2.599 1.00 71.31 103 LEU A C 1
ATOM 828 O O . LEU A 1 103 ? 5.618 -5.125 -2.448 1.00 71.31 103 LEU A O 1
ATOM 832 N N . ASN A 1 104 ? 3.545 -5.973 -2.437 1.00 73.44 104 ASN A N 1
ATOM 833 C CA . ASN A 1 104 ? 3.980 -7.327 -2.089 1.00 73.44 104 ASN A CA 1
ATOM 834 C C . ASN A 1 104 ? 4.910 -7.914 -3.160 1.00 73.44 104 ASN A C 1
ATOM 836 O O . ASN A 1 104 ? 5.963 -8.442 -2.823 1.00 73.44 104 ASN A O 1
ATOM 840 N N . GLN A 1 105 ? 4.584 -7.762 -4.444 1.00 70.25 105 GLN A N 1
ATOM 841 C CA . GLN A 1 105 ? 5.425 -8.252 -5.541 1.00 70.25 105 GLN A CA 1
ATOM 842 C C . GLN A 1 105 ? 6.743 -7.472 -5.698 1.00 70.25 105 GLN A C 1
ATOM 844 O O . GLN A 1 105 ? 7.754 -8.037 -6.108 1.00 70.25 105 GLN A O 1
ATOM 849 N N . LEU A 1 106 ? 6.762 -6.179 -5.359 1.00 68.75 106 LEU A N 1
ATOM 850 C CA . LEU A 1 106 ? 7.972 -5.350 -5.400 1.00 68.75 106 LEU A CA 1
ATOM 851 C C . LEU A 1 106 ? 8.898 -5.559 -4.190 1.00 68.75 106 LEU A C 1
ATOM 853 O O . LEU A 1 106 ? 10.107 -5.357 -4.317 1.00 68.75 106 LEU A O 1
ATOM 857 N N . TYR A 1 107 ? 8.356 -5.925 -3.023 1.00 63.38 107 TYR A N 1
ATOM 858 C CA . TYR A 1 107 ? 9.122 -6.031 -1.774 1.00 63.38 107 TYR A CA 1
ATOM 859 C C . TYR A 1 107 ? 9.422 -7.456 -1.314 1.00 63.38 107 TYR A C 1
ATOM 861 O O . TYR A 1 107 ? 10.399 -7.632 -0.582 1.00 63.38 107 TYR A O 1
ATOM 869 N N . LEU A 1 108 ? 8.649 -8.467 -1.724 1.00 56.53 108 LEU A N 1
ATOM 870 C CA . LEU A 1 108 ? 9.064 -9.851 -1.527 1.00 56.53 108 LEU A CA 1
ATOM 871 C C . LEU A 1 108 ? 10.098 -10.217 -2.600 1.00 56.53 108 LEU A C 1
ATOM 873 O O . LEU A 1 108 ? 9.798 -10.134 -3.793 1.00 56.53 108 LEU A O 1
ATOM 877 N N . PRO A 1 109 ? 11.323 -10.624 -2.220 1.00 49.62 109 PRO A N 1
ATOM 878 C CA . PRO A 1 109 ? 12.264 -11.153 -3.189 1.00 49.62 109 PRO A CA 1
ATOM 879 C C . PRO A 1 109 ? 11.635 -12.380 -3.855 1.00 49.62 109 PRO A C 1
ATOM 881 O O . PRO A 1 109 ? 11.150 -13.284 -3.179 1.00 49.62 109 PRO A O 1
ATOM 884 N N . ARG A 1 110 ? 11.692 -12.434 -5.189 1.00 46.69 110 ARG A N 1
ATOM 885 C CA . ARG A 1 110 ? 11.180 -13.527 -6.042 1.00 46.69 110 ARG A CA 1
ATOM 886 C C . ARG A 1 110 ? 11.788 -14.916 -5.730 1.00 46.69 110 ARG A C 1
ATOM 888 O O . ARG A 1 110 ? 11.462 -15.883 -6.406 1.00 46.69 110 ARG A O 1
ATOM 895 N N . ASN A 1 111 ? 12.652 -15.022 -4.718 1.00 43.34 111 ASN A N 1
ATOM 896 C CA . ASN A 1 111 ? 13.516 -16.168 -4.449 1.00 43.34 111 ASN A CA 1
ATOM 897 C C . ASN A 1 111 ? 13.003 -17.154 -3.386 1.00 43.34 111 ASN A C 1
ATOM 899 O O . ASN A 1 111 ? 13.698 -18.124 -3.139 1.00 43.34 111 ASN A O 1
ATOM 903 N N . GLU A 1 112 ? 11.814 -16.988 -2.798 1.00 43.62 112 GLU A N 1
ATOM 904 C CA . GLU A 1 112 ? 11.247 -18.036 -1.915 1.00 43.62 112 GLU A CA 1
ATOM 905 C C . GLU A 1 112 ? 10.146 -18.887 -2.574 1.00 43.62 112 GLU A C 1
ATOM 907 O O . GLU A 1 112 ? 9.759 -19.915 -2.031 1.00 43.62 112 GLU A O 1
ATOM 912 N N . PHE A 1 113 ? 9.678 -18.537 -3.778 1.00 40.12 113 PHE A N 1
ATOM 913 C CA . PHE A 1 113 ? 8.659 -19.332 -4.488 1.00 40.12 113 PHE A CA 1
ATOM 914 C C . PHE A 1 113 ? 9.219 -20.276 -5.561 1.00 40.12 113 PHE A C 1
ATOM 916 O O . PHE A 1 113 ? 8.481 -21.120 -6.067 1.00 40.12 113 PHE A O 1
ATOM 923 N N . LEU A 1 114 ? 10.506 -20.163 -5.906 1.00 41.38 114 LEU A N 1
ATOM 924 C CA . LEU A 1 114 ? 11.156 -21.047 -6.884 1.00 41.38 114 LEU A CA 1
ATOM 925 C C . LEU A 1 114 ? 11.864 -22.258 -6.253 1.00 41.38 114 LEU A C 1
ATOM 927 O O . LEU A 1 114 ? 12.139 -23.210 -6.974 1.00 41.38 114 LEU A O 1
ATOM 931 N N . GLU A 1 115 ? 12.089 -22.280 -4.935 1.00 38.56 115 GLU A N 1
ATOM 932 C CA . GLU A 1 115 ? 12.722 -23.426 -4.253 1.00 38.56 115 GLU A CA 1
ATOM 933 C C . GLU A 1 115 ? 11.724 -24.445 -3.671 1.00 38.56 115 GLU A C 1
ATOM 935 O O . GLU A 1 115 ? 12.133 -25.527 -3.271 1.00 38.56 115 GLU A O 1
ATOM 940 N N . ILE A 1 116 ? 10.411 -24.177 -3.674 1.00 44.31 116 ILE A N 1
ATOM 941 C CA . ILE A 1 116 ? 9.423 -25.117 -3.097 1.00 44.31 116 ILE A CA 1
ATOM 942 C C . ILE A 1 116 ? 8.890 -26.135 -4.129 1.00 44.31 116 ILE A C 1
ATOM 944 O O . ILE A 1 116 ? 8.330 -27.152 -3.746 1.00 44.31 116 ILE A O 1
ATOM 948 N N . ASN A 1 117 ? 9.096 -25.930 -5.436 1.00 39.69 117 ASN A N 1
ATOM 949 C CA . ASN A 1 117 ? 8.510 -26.802 -6.472 1.00 39.69 117 ASN A CA 1
ATOM 950 C C . ASN A 1 117 ? 9.514 -27.646 -7.277 1.00 39.69 117 ASN A C 1
ATOM 952 O O . ASN A 1 117 ? 9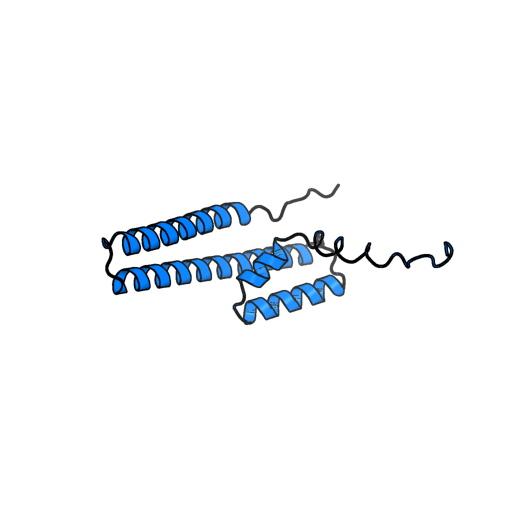.100 -28.276 -8.249 1.00 39.69 117 ASN A O 1
ATOM 956 N N . HIS A 1 118 ? 10.804 -27.680 -6.917 1.00 39.66 118 HIS A N 1
ATOM 957 C CA . HIS A 1 118 ? 11.812 -28.372 -7.738 1.00 39.66 118 HIS A CA 1
ATOM 958 C C . HIS A 1 118 ? 12.432 -29.652 -7.153 1.00 39.66 118 HIS A C 1
ATOM 960 O O . HIS A 1 118 ? 13.177 -30.305 -7.880 1.00 39.66 118 HIS A O 1
ATOM 966 N N . ASP A 1 119 ? 12.055 -30.074 -5.937 1.00 41.25 119 ASP A N 1
ATOM 967 C CA . ASP A 1 119 ? 12.571 -31.313 -5.315 1.00 41.25 119 ASP A CA 1
ATOM 968 C C . ASP A 1 119 ? 11.543 -32.456 -5.171 1.00 41.25 119 ASP A C 1
ATOM 970 O O . ASP A 1 119 ? 11.905 -33.557 -4.759 1.00 41.25 119 ASP A O 1
ATOM 974 N N . GLU A 1 120 ? 10.278 -32.276 -5.571 1.00 42.75 120 GLU A N 1
ATOM 975 C CA . GLU A 1 120 ? 9.233 -33.308 -5.387 1.00 42.75 120 GLU A CA 1
ATOM 976 C C . GLU A 1 120 ? 8.911 -34.146 -6.643 1.00 42.75 120 GLU A C 1
ATOM 978 O O . GLU A 1 120 ? 7.859 -34.772 -6.740 1.00 42.75 120 GLU A O 1
ATOM 983 N N . TYR A 1 121 ? 9.842 -34.223 -7.600 1.00 40.53 121 TYR A N 1
ATOM 984 C CA . TYR A 1 121 ? 9.800 -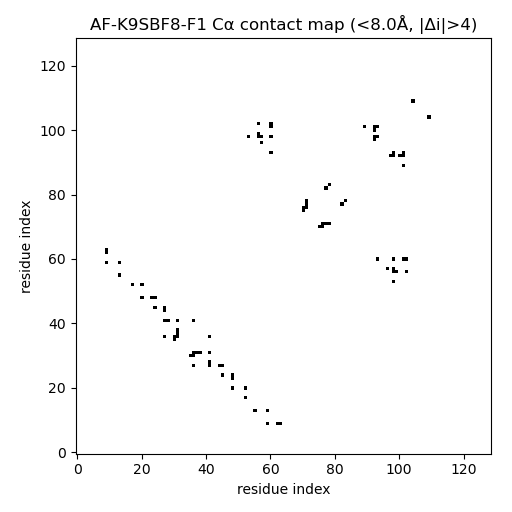35.209 -8.693 1.00 40.53 121 TYR A CA 1
ATOM 985 C C . TYR A 1 121 ? 11.114 -35.992 -8.811 1.00 40.53 121 TYR A C 1
ATOM 987 O O . TYR A 1 121 ? 11.676 -36.163 -9.891 1.00 40.53 121 TYR A O 1
ATOM 995 N N . SER A 1 122 ? 11.591 -36.534 -7.691 1.00 42.88 122 SER A N 1
ATOM 996 C CA . SER A 1 122 ? 12.457 -37.715 -7.738 1.00 42.88 122 SER A CA 1
ATOM 997 C C . SER A 1 122 ? 11.561 -38.946 -7.887 1.00 42.88 122 SER A C 1
ATOM 999 O O . SER A 1 122 ? 10.932 -39.400 -6.936 1.00 42.88 122 SER A O 1
ATOM 1001 N N . THR A 1 123 ? 11.451 -39.441 -9.118 1.00 53.94 123 THR A N 1
ATOM 1002 C CA . THR A 1 123 ? 10.831 -40.725 -9.480 1.00 53.94 123 THR A CA 1
ATOM 1003 C C . THR A 1 123 ? 11.152 -41.830 -8.462 1.00 53.94 123 THR A C 1
ATOM 1005 O O . THR A 1 123 ? 12.332 -42.016 -8.158 1.00 53.94 123 THR A O 1
ATOM 1008 N N . PRO A 1 124 ? 10.173 -42.616 -7.974 1.00 43.19 124 PRO A N 1
ATOM 1009 C CA . PRO A 1 124 ? 10.488 -43.810 -7.206 1.00 43.19 124 PRO A CA 1
ATOM 1010 C C . PRO A 1 124 ? 11.113 -44.844 -8.147 1.00 43.19 124 PRO A C 1
ATOM 1012 O O . PRO A 1 124 ? 10.467 -45.334 -9.077 1.00 43.19 124 PRO A O 1
ATOM 1015 N N . ASP A 1 125 ? 12.381 -45.155 -7.899 1.00 46.53 125 ASP A N 1
ATOM 1016 C CA . ASP A 1 125 ? 13.086 -46.278 -8.502 1.00 46.53 125 ASP A CA 1
ATOM 1017 C C . ASP A 1 125 ? 12.361 -47.580 -8.111 1.00 46.53 125 ASP A C 1
ATOM 1019 O O . ASP A 1 125 ? 12.336 -47.988 -6.950 1.00 46.53 125 ASP A O 1
ATOM 1023 N N . ARG A 1 126 ? 11.704 -48.216 -9.086 1.00 51.94 126 ARG A N 1
ATOM 1024 C CA . ARG A 1 126 ? 10.941 -49.468 -8.934 1.00 51.94 126 ARG A CA 1
ATOM 1025 C C . ARG A 1 126 ? 11.842 -50.715 -8.921 1.00 51.94 126 ARG A C 1
ATOM 1027 O O . ARG A 1 126 ? 11.428 -51.770 -9.391 1.00 51.94 126 ARG A O 1
ATOM 1034 N N . SER A 1 127 ? 13.049 -50.619 -8.371 1.00 53.50 127 SER A N 1
ATOM 1035 C CA . SER A 1 127 ? 14.052 -51.695 -8.430 1.00 53.50 127 SER A CA 1
ATOM 1036 C C . SER A 1 127 ? 14.297 -52.419 -7.096 1.00 53.50 127 SER A C 1
ATOM 1038 O O . SER A 1 127 ? 15.320 -53.080 -6.943 1.00 53.50 127 SER A O 1
ATOM 1040 N N . GLN A 1 128 ? 13.385 -52.324 -6.119 1.00 52.22 128 GLN A N 1
ATOM 1041 C CA . GLN A 1 128 ? 13.493 -53.044 -4.836 1.00 52.22 128 GLN A CA 1
ATOM 1042 C C . GLN A 1 128 ? 12.191 -53.745 -4.413 1.00 52.22 128 GLN A C 1
ATOM 1044 O O . GLN A 1 128 ? 11.712 -53.567 -3.293 1.00 52.22 128 GLN A O 1
ATOM 1049 N N . LEU A 1 129 ? 11.627 -54.555 -5.311 1.00 40.12 129 LEU A N 1
ATOM 1050 C CA . LEU A 1 129 ? 10.678 -55.620 -4.966 1.00 40.12 129 LEU A CA 1
ATOM 1051 C C . LEU A 1 129 ? 11.176 -56.950 -5.526 1.00 40.12 129 LEU A C 1
ATOM 1053 O O . LEU A 1 129 ? 11.566 -56.961 -6.714 1.00 40.12 129 LEU A O 1
#

Nearest PDB structures (foldseek):
  4cqi-assembly1_A  TM=5.124E-01  e=3.454E+00  Leishmania major

=== Feature glossary ===
Legend for the data blocks above and below:

— What the protein is —

The amino-acid sequence is the pro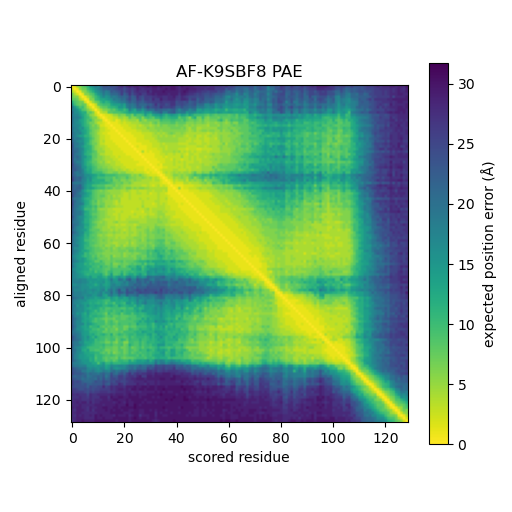tein's primary structure: the linear order of residues from the N-terminus to the C-terminus, written in one-letter code. Everything else here — the 3D coordinates, the secondary structure, the domain annotations — is ultimately a consequence of this string.

Functional annotations link the protein to curated databases. InterPro entries identify conserved domains and families by matching the sequence against member-database signatures (Pfam, PROSITE, CDD, …). Gene Ontology (GO) terms describe molecular function, biological process, and cellular component in a controlled vocabulary. CATH places the structure in a hierarchical fold classification (Class/Architecture/Topology/Homologous-superfamily). The organism is the source species.

— Where its atoms are —

Atomic coordinates in PDBx/mmCIF format — the same representation the Protein Data Bank distributes. Each line of the _atom_site loop places one backbone atom in Cartesian space (units: ångströms, origin: arbitrary).

The six renders are orthographic views along the three Cartesian axes in both directions. Representation (cartoon, sticks, or surface) and color scheme (sequence-rainbow or by-chain) vary across proteins so the training set covers all the common visualization conventions.

— Local backbone conformation —

Eight-state secondary structure (DSSP): H is the canonical α-helix, G the tighter 3₁₀-helix, I the wider π-helix; E/B are β-structure, T and S are turns and bends, and '-' is everything else. DSSP derives these from the pattern of main-chain N–H···O=C hydrogen bonds, not from the sequence.

Three-state secondary structure (P-SEA) collapses the eight DSSP classes into helix (a), strand (b), and coil (c). P-SEA assigns these from Cα geometry alone — distances and angles — without requiring backbone oxygens, so it works on any Cα trace.

φ (phi) and ψ (psi) are the two rotatable backbone dihedrals per residue: φ is the C(i-1)–N–Cα–C torsion, ψ is the N–Cα–C–N(i+1) torsion, both in degrees on (−180°, 180°]. α-helical residues cluster near (−60°, −45°); β-strand residues near (−120°, +130°). A Ramachandran plot is simply a scatter o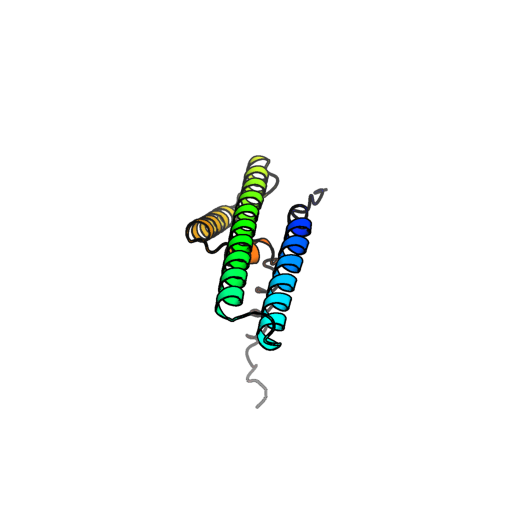f (φ, ψ) for every residue.

— Global shape and packing —

The geometric summary reports three shape descriptors. Rg (radius of gyration) measures how spread out the Cα atoms are about their centre of mass; compact globular proteins have small Rg, elongated or unfolded ones large. Cα contacts (<8 Å, |i−j|>4) count long-range residue pairs in spatial proximity — high for tightly packed folds, near zero for rods or random coil. The bounding-box extents give the protein's footprint along x, y, z in Å.

SASA measures how much of the protein is reachable by solvent. It is computed by rolling a water-sized probe over the atomic surface and summing the exposed area (Å²). Per-residue SASA distinguishes core (buried, low SASA) from surface (exposed, high SASA) residues; total SASA is a whole-molecule size measure.

Plot images: a contact map (which residues are close in 3D, as an N×N binary image), a Ramachandran scatter (backbone torsion angles, revealing secondary-structure composition at a glance), and — for AlphaFold structures — a PAE heatmap (pairwise prediction confidence).

— Structural neighborhood —

A 3Di character summarizes, for each residue, the relative orientation of the Cα frame of its nearest spatial neighbor. Because it encodes fold topology rather than chemistry, 3Di alignments detect remote structural similarity that sequence alignment misses.

The Foldseek neighbor list gives the closest experimentally determined structures in the PDB, ranked by structural alignment. TM-score near 1 means near-identical fold; near 0.3 means only rough topology match. This is how one finds what a novel AlphaFold prediction most resembles in the solved-structure universe.

— Confidence and disorder —

For AlphaFold models, the B-factor field carries pLDDT — the model's own estimate of local accuracy on a 0–100 scale. Regions with pLDDT<50 should be treated as essentially unmodeled; they often correspond to intrinsically disordered segments.

Crystallographic B-factors measure how much each atom's electron density is smeared out, in Å². They rise in mobile loops and surface residues and fall in the buried interior. In AlphaFold models this column is repurposed to hold pLDDT instead.

Predicted Aligned Error (PAE) is an AlphaFold confidence matrix: entry (i, j) is the expected error in the position of residue j, in ångströms, when the prediction is superimposed on the true structure at residue i. Low PAE within a block of residues means that block is internally rigid and well-predicted; high PAE between two blocks means their relative placement is uncertain even if each block individually is confident.